Protein AF-A0A6H1JHC6-F1 (afdb_monomer_lite)

Radius of gyration: 14.27 Å; chains: 1; bounding box: 26×33×39 Å

Foldseek 3Di:
DPLCVLVVVPDDDDDDDPPQKDWDADPVGDTQDIDGVVPSVVVQVSCCVPVNHGNVPPPDDPDDDPDD

pLDDT: mean 77.07, std 13.29, range [44.81, 90.06]

Secondary structure (DSSP, 8-state):
-GGGGGGTTT----PPBTTTEEEEE-TTS-EEEEEETT-HHHHHHHHHHHH-S-GGGS-S--------

Sequence (68 aa):
MAAAADWADRIDQGPAVDGGEALLVRPDGHVCRAGRDDDADGLRAALARWFGPSRSRLPDGGAPGRLR

Structure (mmCIF, N/CA/C/O backbone):
data_AF-A0A6H1JHC6-F1
#
_entry.id   AF-A0A6H1JHC6-F1
#
loop_
_atom_site.group_PDB
_atom_site.id
_atom_site.type_symbol
_atom_site.label_atom_id
_atom_site.label_alt_id
_atom_site.label_comp_id
_atom_site.label_asym_id
_atom_site.label_entity_id
_atom_site.label_seq_id
_atom_site.pdbx_PDB_ins_code
_atom_site.Cartn_x
_atom_site.Cartn_y
_atom_site.Cartn_z
_atom_site.occupancy
_atom_site.B_iso_or_equiv
_atom_site.auth_seq_id
_atom_site.auth_comp_id
_atom_site.auth_asym_id
_atom_site.auth_atom_id
_atom_site.pdbx_PDB_model_num
ATOM 1 N N . MET A 1 1 ? 9.182 -6.736 -1.242 1.00 53.16 1 MET A N 1
ATOM 2 C CA . MET A 1 1 ? 8.310 -7.249 -0.139 1.00 53.16 1 MET A CA 1
ATOM 3 C C . MET A 1 1 ? 8.329 -6.547 1.244 1.00 53.16 1 MET A C 1
ATOM 5 O O . MET A 1 1 ? 7.243 -6.287 1.746 1.00 53.16 1 MET A O 1
ATOM 9 N N . ALA A 1 2 ? 9.455 -6.226 1.906 1.00 62.53 2 ALA A N 1
ATOM 10 C CA . ALA A 1 2 ? 9.425 -5.712 3.302 1.00 62.53 2 ALA A CA 1
ATOM 11 C C . ALA A 1 2 ? 8.879 -4.273 3.481 1.00 62.53 2 ALA A C 1
ATOM 13 O O . ALA A 1 2 ? 8.400 -3.912 4.549 1.00 62.53 2 ALA A O 1
ATOM 14 N N . ALA A 1 3 ? 8.943 -3.437 2.441 1.00 73.00 3 ALA A N 1
ATOM 15 C CA . ALA A 1 3 ? 8.618 -2.012 2.538 1.00 73.00 3 ALA A CA 1
ATOM 16 C C . ALA A 1 3 ? 7.134 -1.711 2.806 1.00 73.00 3 ALA A C 1
ATOM 18 O O . ALA A 1 3 ? 6.821 -0.746 3.491 1.00 73.00 3 ALA A O 1
ATOM 19 N N . ALA A 1 4 ? 6.224 -2.520 2.266 1.00 78.69 4 ALA A N 1
ATOM 20 C CA . ALA A 1 4 ? 4.786 -2.302 2.406 1.00 78.69 4 ALA A CA 1
ATOM 21 C C . ALA A 1 4 ? 4.237 -2.743 3.778 1.00 78.69 4 ALA A C 1
ATOM 23 O O . ALA A 1 4 ? 3.148 -2.318 4.155 1.00 78.69 4 ALA A O 1
ATOM 24 N N . ALA A 1 5 ? 5.010 -3.509 4.559 1.00 83.44 5 ALA A N 1
ATOM 25 C CA . ALA A 1 5 ? 4.623 -3.931 5.906 1.00 83.44 5 ALA A CA 1
ATOM 26 C C . ALA A 1 5 ? 4.375 -2.739 6.850 1.00 83.44 5 ALA A C 1
ATOM 28 O O . ALA A 1 5 ? 3.489 -2.790 7.699 1.00 83.44 5 ALA A O 1
ATOM 29 N N . ASP A 1 6 ? 5.086 -1.626 6.651 1.00 86.69 6 ASP A N 1
ATOM 30 C CA . ASP A 1 6 ? 4.920 -0.407 7.452 1.00 86.69 6 ASP A CA 1
ATOM 31 C C . ASP A 1 6 ? 3.596 0.347 7.199 1.00 86.69 6 ASP A C 1
ATOM 33 O O . ASP A 1 6 ? 3.303 1.319 7.902 1.00 86.69 6 ASP A O 1
ATOM 37 N N . TRP A 1 7 ? 2.824 -0.080 6.194 1.00 88.50 7 TRP A 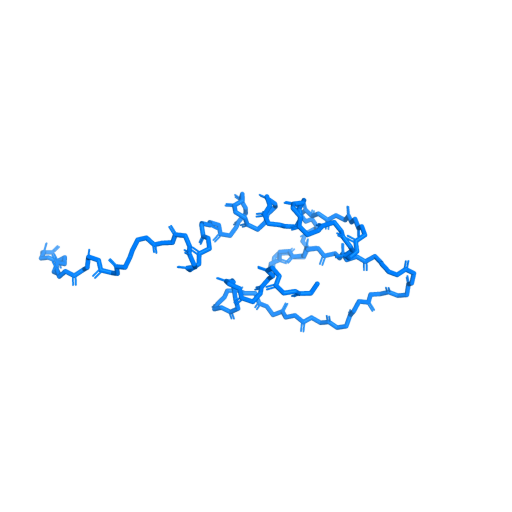N 1
ATOM 38 C CA . TRP A 1 7 ? 1.497 0.435 5.836 1.00 88.50 7 TRP A CA 1
ATOM 39 C C . TRP A 1 7 ? 0.398 -0.629 5.964 1.00 88.50 7 TRP A C 1
ATOM 41 O O . TRP A 1 7 ? -0.733 -0.386 5.542 1.00 88.50 7 TRP A O 1
ATOM 51 N N . ALA A 1 8 ? 0.699 -1.795 6.547 1.00 86.94 8 ALA A N 1
ATOM 52 C CA . ALA A 1 8 ? -0.234 -2.919 6.655 1.00 86.94 8 ALA A CA 1
ATOM 53 C C . ALA A 1 8 ? -1.532 -2.594 7.428 1.00 86.94 8 ALA A C 1
ATOM 55 O O . ALA A 1 8 ? -2.486 -3.357 7.361 1.00 86.94 8 ALA A O 1
ATOM 56 N N . ASP A 1 9 ? -1.609 -1.463 8.145 1.00 86.62 9 ASP A N 1
ATOM 57 C CA . ASP A 1 9 ? -2.858 -0.964 8.740 1.00 86.62 9 ASP A CA 1
ATOM 58 C C . ASP A 1 9 ? -3.846 -0.367 7.719 1.00 86.62 9 ASP A C 1
ATOM 60 O O . ASP A 1 9 ? -5.003 -0.131 8.063 1.00 86.62 9 ASP A O 1
ATOM 64 N N . ARG A 1 10 ? -3.403 -0.084 6.487 1.00 85.88 10 ARG A N 1
ATOM 65 C CA . ARG A 1 10 ? -4.189 0.631 5.457 1.00 85.88 10 ARG A CA 1
ATOM 66 C C . ARG A 1 10 ? -4.219 -0.061 4.106 1.00 85.88 10 ARG A C 1
ATOM 68 O O . ARG A 1 10 ? -5.046 0.307 3.274 1.00 85.88 10 ARG A O 1
ATOM 75 N N . ILE A 1 11 ? -3.288 -0.977 3.859 1.00 87.25 11 ILE A N 1
ATOM 76 C CA . ILE A 1 11 ? -3.188 -1.714 2.604 1.00 87.25 11 ILE A CA 1
ATOM 77 C C . ILE A 1 11 ? -3.174 -3.212 2.877 1.00 87.25 11 ILE A C 1
ATOM 79 O O . ILE A 1 11 ? -2.528 -3.671 3.817 1.00 87.25 11 ILE A O 1
ATOM 83 N N . ASP A 1 12 ? -3.826 -3.959 1.997 1.00 86.94 12 ASP A N 1
ATOM 84 C CA . ASP A 1 12 ? -3.698 -5.408 1.930 1.00 86.94 12 ASP A CA 1
ATOM 85 C C . ASP A 1 12 ? -2.650 -5.785 0.881 1.00 86.94 12 ASP A C 1
ATOM 87 O O . ASP A 1 12 ? -2.535 -5.152 -0.174 1.00 86.94 12 ASP A O 1
ATOM 91 N N . GLN A 1 13 ? -1.869 -6.825 1.170 1.00 84.56 13 GLN A N 1
ATOM 92 C CA . GLN A 1 13 ? -0.879 -7.364 0.242 1.00 84.56 13 GLN A CA 1
ATOM 93 C C . GLN A 1 13 ? -1.428 -8.628 -0.421 1.00 84.56 13 GLN A C 1
ATOM 95 O O . GLN A 1 13 ? -1.819 -9.575 0.259 1.00 84.56 13 GLN A O 1
ATOM 100 N N . GLY A 1 14 ? -1.435 -8.641 -1.752 1.00 82.25 14 GLY A N 1
ATOM 101 C CA . GLY A 1 14 ? -1.759 -9.816 -2.557 1.00 82.25 14 GLY A CA 1
ATOM 102 C C . GLY A 1 14 ? -0.512 -10.448 -3.183 1.00 82.25 14 GLY A C 1
ATOM 103 O O . GLY A 1 14 ? 0.570 -9.856 -3.129 1.00 82.25 14 GLY A O 1
ATOM 104 N N . PRO A 1 15 ? -0.646 -11.639 -3.791 1.00 75.75 15 PRO A N 1
ATOM 105 C CA . PRO A 1 15 ? 0.426 -12.218 -4.592 1.00 75.75 15 PRO A CA 1
ATOM 106 C C . PRO A 1 15 ? 0.807 -11.269 -5.737 1.00 75.75 15 PRO A C 1
ATOM 108 O O . PRO A 1 15 ? -0.063 -10.629 -6.333 1.00 75.75 15 PRO A O 1
ATOM 111 N N . ALA A 1 16 ? 2.105 -11.177 -6.037 1.00 70.19 16 ALA A N 1
ATOM 112 C CA . ALA A 1 16 ? 2.570 -10.469 -7.224 1.00 70.19 16 ALA A CA 1
ATOM 113 C C . ALA A 1 16 ? 1.983 -11.129 -8.480 1.00 70.19 16 ALA A C 1
ATOM 115 O O . ALA A 1 16 ? 1.816 -12.350 -8.525 1.00 70.19 16 ALA A O 1
ATOM 116 N N . VAL A 1 17 ? 1.670 -10.317 -9.488 1.00 68.12 17 VAL A N 1
ATOM 117 C CA . VAL A 1 17 ? 1.293 -10.841 -10.802 1.00 68.12 17 VAL A CA 1
ATOM 118 C C . VAL A 1 17 ? 2.549 -11.361 -11.511 1.00 68.12 17 VAL A C 1
ATOM 120 O O . VAL A 1 17 ? 3.664 -10.915 -11.218 1.00 68.12 17 VAL A O 1
ATOM 123 N N . ASP A 1 18 ? 2.379 -12.351 -12.388 1.00 65.62 18 ASP A N 1
ATOM 124 C CA . ASP A 1 18 ? 3.485 -13.015 -13.083 1.00 65.62 18 ASP A CA 1
ATOM 125 C C . ASP A 1 18 ? 4.455 -12.005 -13.720 1.00 65.62 18 ASP A C 1
ATOM 127 O O . ASP A 1 18 ? 4.032 -11.009 -14.297 1.00 65.62 18 ASP A O 1
ATOM 131 N N . GLY A 1 19 ? 5.763 -12.273 -13.629 1.00 69.12 19 GLY A N 1
ATOM 132 C CA . GLY A 1 19 ? 6.809 -11.420 -14.216 1.00 69.12 19 GLY A CA 1
ATOM 133 C C . GLY A 1 19 ? 7.559 -10.512 -13.233 1.00 69.12 19 GLY A C 1
ATOM 134 O O . GLY A 1 19 ? 8.482 -9.812 -13.644 1.00 69.12 19 GLY A O 1
ATOM 135 N N . GLY A 1 20 ? 7.230 -10.556 -11.935 1.00 69.50 20 GLY A N 1
ATOM 136 C CA . GLY A 1 20 ? 7.919 -9.760 -10.906 1.00 69.50 20 GLY A CA 1
ATOM 137 C C . GLY A 1 20 ? 7.449 -8.307 -10.852 1.00 69.50 20 GLY A C 1
ATOM 138 O O . GLY A 1 20 ? 8.160 -7.436 -10.353 1.00 69.50 20 GLY A O 1
ATOM 139 N N . GLU A 1 21 ? 6.256 -8.040 -11.376 1.00 80.44 21 GLU A N 1
ATOM 140 C CA . GLU A 1 21 ? 5.635 -6.724 -11.392 1.00 80.44 21 GLU A CA 1
ATOM 141 C C . GLU A 1 21 ? 4.688 -6.571 -10.194 1.00 80.44 21 GLU A C 1
ATOM 143 O O . GLU A 1 21 ? 3.870 -7.436 -9.878 1.00 80.44 21 GLU A O 1
ATOM 148 N N . ALA A 1 22 ? 4.809 -5.437 -9.511 1.00 83.69 22 ALA A N 1
ATOM 149 C CA . ALA A 1 22 ? 3.988 -5.036 -8.387 1.00 83.69 22 ALA A CA 1
ATOM 150 C C . ALA A 1 22 ? 3.091 -3.857 -8.790 1.00 83.69 22 ALA A C 1
ATOM 152 O O . ALA A 1 22 ? 3.547 -2.827 -9.305 1.00 83.69 22 ALA A O 1
ATOM 153 N N . LEU A 1 23 ? 1.795 -4.003 -8.512 1.00 85.88 23 LEU A N 1
ATOM 154 C CA . LEU A 1 23 ? 0.785 -2.972 -8.725 1.00 85.88 23 LEU A CA 1
ATOM 155 C C . LEU A 1 23 ? 0.296 -2.442 -7.381 1.00 85.88 23 LEU A C 1
ATOM 157 O O . LEU A 1 23 ? -0.035 -3.208 -6.478 1.00 85.88 23 LEU A O 1
ATOM 161 N N . LEU A 1 24 ? 0.208 -1.120 -7.268 1.00 86.62 24 LEU A N 1
ATOM 162 C CA . LEU A 1 24 ? -0.444 -0.456 -6.146 1.00 86.62 24 LEU A CA 1
ATOM 163 C C . LEU A 1 24 ? -1.793 0.074 -6.619 1.00 86.62 24 LEU A C 1
ATOM 165 O O . LEU A 1 24 ? -1.843 1.008 -7.422 1.00 86.62 24 LEU A O 1
ATOM 169 N N . VAL A 1 25 ? -2.871 -0.514 -6.109 1.00 87.06 25 VAL A N 1
ATOM 170 C CA . VAL A 1 25 ? -4.245 -0.175 -6.486 1.00 87.06 25 VAL A CA 1
ATOM 171 C C . VAL A 1 25 ? -4.930 0.535 -5.325 1.00 87.06 25 VAL A C 1
ATOM 173 O O . VAL A 1 25 ? -4.759 0.176 -4.161 1.00 87.06 25 VAL A O 1
ATOM 176 N N . ARG A 1 26 ? -5.684 1.585 -5.638 1.00 83.38 26 ARG A N 1
ATOM 177 C CA . ARG A 1 26 ? -6.515 2.310 -4.678 1.00 83.38 26 ARG A CA 1
ATOM 178 C C . ARG A 1 26 ? -7.837 1.579 -4.449 1.00 83.38 26 ARG A C 1
ATOM 180 O O . ARG A 1 26 ? -8.300 0.856 -5.327 1.00 83.38 26 ARG A O 1
ATOM 187 N N . PRO A 1 27 ? -8.516 1.845 -3.3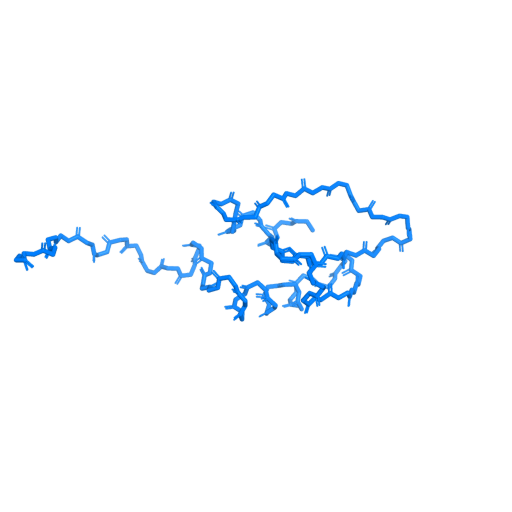24 1.00 82.44 27 PRO A N 1
ATOM 188 C CA . PRO A 1 27 ? -9.850 1.298 -3.074 1.00 82.44 27 PRO A CA 1
ATOM 189 C C . PRO A 1 27 ? -10.906 1.717 -4.117 1.00 82.44 27 PRO A C 1
ATOM 191 O O . PRO A 1 27 ? -11.935 1.062 -4.221 1.00 82.44 27 PRO A O 1
ATOM 194 N N . ASP A 1 28 ? -10.662 2.767 -4.913 1.00 85.88 28 ASP A N 1
ATOM 195 C CA . ASP A 1 28 ? -11.509 3.170 -6.050 1.00 85.88 28 ASP A CA 1
ATOM 196 C C . ASP A 1 28 ? -11.180 2.421 -7.360 1.00 85.88 28 ASP A C 1
ATOM 198 O O . ASP A 1 28 ? -11.693 2.774 -8.421 1.00 85.88 28 ASP A O 1
ATOM 202 N N . GLY A 1 29 ? -10.299 1.419 -7.307 1.00 83.44 29 GLY A N 1
ATOM 203 C CA . GLY A 1 29 ? -9.881 0.608 -8.450 1.00 83.44 29 GLY A CA 1
ATOM 204 C C . GLY A 1 29 ? -8.806 1.241 -9.338 1.00 83.44 29 GLY A C 1
ATOM 205 O O . GLY A 1 29 ? -8.422 0.634 -10.335 1.00 83.44 29 GLY A O 1
ATOM 206 N N . HIS A 1 30 ? -8.288 2.430 -9.008 1.00 87.12 30 HIS A N 1
ATOM 207 C CA . HIS A 1 30 ? -7.270 3.089 -9.832 1.00 87.12 30 HIS A CA 1
ATOM 208 C C . HIS A 1 30 ? -5.841 2.677 -9.459 1.00 87.12 30 HIS A C 1
ATOM 210 O O . HIS A 1 30 ? -5.488 2.571 -8.284 1.00 87.12 30 HIS A O 1
ATOM 216 N N . VAL A 1 31 ? -4.985 2.509 -10.471 1.00 85.75 31 VAL A N 1
ATOM 217 C CA . VAL A 1 31 ? -3.561 2.188 -10.291 1.00 85.75 31 VAL A CA 1
ATOM 218 C C . VAL A 1 31 ? -2.776 3.451 -9.927 1.00 85.75 31 VAL A C 1
ATOM 220 O O . VAL A 1 31 ? -2.688 4.395 -10.707 1.00 85.75 31 VAL A O 1
ATOM 223 N N . CYS A 1 32 ? -2.168 3.453 -8.742 1.00 86.38 32 CYS A N 1
ATOM 224 C CA . CYS A 1 32 ? -1.271 4.510 -8.264 1.00 86.38 32 CYS A CA 1
ATOM 225 C C . CYS A 1 32 ? 0.169 4.351 -8.745 1.00 86.38 32 CYS A C 1
ATOM 227 O O . CYS A 1 32 ? 0.905 5.334 -8.849 1.00 86.38 32 CYS A O 1
ATOM 229 N N . ARG A 1 33 ? 0.595 3.100 -8.927 1.00 84.88 33 ARG A N 1
ATOM 230 C CA . ARG A 1 33 ? 1.941 2.716 -9.348 1.00 84.88 33 ARG A CA 1
ATOM 231 C C . ARG A 1 33 ? 1.891 1.343 -10.005 1.00 84.88 33 ARG A C 1
ATOM 233 O O . ARG A 1 33 ? 1.217 0.448 -9.502 1.00 84.88 33 ARG A O 1
ATOM 240 N N . ALA A 1 34 ? 2.686 1.199 -11.057 1.00 86.56 34 ALA A N 1
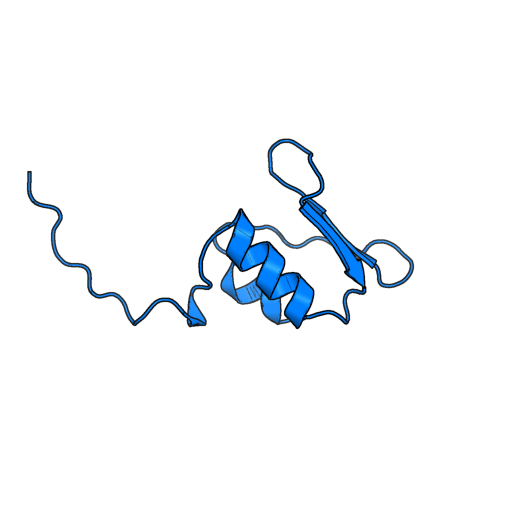ATOM 241 C CA . ALA A 1 34 ? 3.102 -0.068 -11.636 1.00 86.56 34 ALA A CA 1
ATOM 242 C C . ALA A 1 34 ? 4.632 -0.062 -11.757 1.00 86.56 34 ALA A C 1
ATOM 244 O O . ALA A 1 34 ? 5.209 0.953 -12.152 1.00 86.56 34 ALA A O 1
ATOM 245 N N . GLY A 1 35 ? 5.292 -1.146 -11.364 1.00 83.75 35 GLY A N 1
ATOM 246 C CA . GLY A 1 35 ? 6.748 -1.276 -11.427 1.00 83.75 35 GLY A CA 1
ATOM 247 C C . GLY A 1 35 ? 7.202 -2.657 -10.972 1.00 83.75 35 GLY A C 1
ATOM 248 O O . GLY A 1 35 ? 6.369 -3.493 -10.650 1.00 83.75 35 GLY A O 1
ATOM 249 N N . ARG A 1 36 ? 8.511 -2.908 -10.933 1.00 80.88 36 ARG A N 1
ATOM 250 C CA . ARG A 1 36 ? 9.051 -4.184 -10.435 1.00 80.88 36 ARG A CA 1
ATOM 251 C C . ARG A 1 36 ? 8.928 -4.296 -8.911 1.00 80.88 36 ARG A C 1
ATOM 253 O O . ARG A 1 36 ? 9.030 -3.282 -8.224 1.00 80.88 36 ARG A O 1
ATOM 260 N N . ASP A 1 37 ? 8.759 -5.508 -8.379 1.00 76.69 37 ASP A N 1
ATOM 261 C CA . ASP A 1 37 ? 8.721 -5.755 -6.922 1.00 76.69 37 ASP A CA 1
ATOM 262 C C . ASP A 1 37 ? 10.059 -5.427 -6.236 1.00 76.69 37 ASP A C 1
ATOM 264 O O . ASP A 1 37 ? 10.082 -5.031 -5.066 1.00 76.69 37 ASP A O 1
ATOM 268 N N . ASP A 1 38 ? 11.173 -5.526 -6.971 1.00 79.56 38 ASP A N 1
ATOM 269 C CA . ASP A 1 38 ? 12.505 -5.154 -6.485 1.00 79.56 38 ASP A CA 1
ATOM 270 C C . ASP A 1 38 ? 12.702 -3.635 -6.287 1.00 79.56 38 ASP A C 1
ATOM 272 O O . ASP A 1 38 ? 13.591 -3.236 -5.529 1.00 79.56 38 ASP A O 1
ATOM 276 N N . ASP A 1 39 ? 11.838 -2.777 -6.852 1.00 84.00 39 ASP A N 1
ATOM 277 C CA . ASP A 1 39 ? 11.880 -1.313 -6.678 1.00 84.00 39 ASP A CA 1
ATOM 278 C C . ASP A 1 39 ? 11.244 -0.869 -5.344 1.00 84.00 39 ASP A C 1
ATOM 280 O O . ASP A 1 39 ? 10.201 -0.203 -5.279 1.00 84.00 39 ASP A O 1
ATOM 284 N N . ALA A 1 40 ? 11.884 -1.253 -4.237 1.00 83.62 40 ALA A N 1
ATOM 285 C CA . ALA A 1 40 ? 11.398 -0.970 -2.888 1.00 83.62 40 ALA A CA 1
ATOM 286 C C . ALA A 1 40 ? 11.288 0.538 -2.593 1.00 83.62 40 ALA A C 1
ATOM 288 O O . ALA A 1 40 ? 10.354 0.964 -1.909 1.00 83.62 40 ALA A O 1
ATOM 289 N N . ASP A 1 41 ? 12.214 1.355 -3.096 1.00 85.75 41 ASP A N 1
ATOM 290 C CA . ASP A 1 41 ? 12.205 2.804 -2.877 1.00 85.75 41 ASP A CA 1
ATOM 291 C C . ASP A 1 41 ? 11.095 3.497 -3.658 1.00 85.75 41 ASP A C 1
ATOM 293 O O . ASP A 1 41 ? 10.378 4.338 -3.103 1.00 85.75 41 ASP A O 1
ATOM 297 N N . GLY A 1 42 ? 10.870 3.092 -4.909 1.00 85.44 42 GLY A N 1
ATOM 298 C CA . GLY A 1 42 ? 9.725 3.576 -5.657 1.00 85.44 42 GLY A CA 1
ATOM 299 C C . GLY A 1 42 ? 8.401 3.193 -4.995 1.00 85.44 42 GLY A C 1
ATOM 300 O O . GLY A 1 42 ? 7.504 4.041 -4.881 1.00 85.44 42 GLY A O 1
ATOM 301 N N . LEU A 1 43 ? 8.279 1.956 -4.506 1.00 85.75 43 LEU A N 1
ATOM 302 C CA . LEU A 1 43 ? 7.102 1.515 -3.758 1.00 85.75 43 LEU A CA 1
ATOM 303 C C . LEU A 1 43 ? 6.871 2.384 -2.512 1.00 85.75 43 LEU A C 1
ATOM 305 O O . LEU A 1 43 ? 5.771 2.913 -2.347 1.00 85.75 43 LEU A O 1
ATOM 309 N N . ARG A 1 44 ? 7.901 2.620 -1.684 1.00 87.19 44 ARG A N 1
ATOM 310 C CA . ARG A 1 44 ? 7.799 3.504 -0.504 1.00 87.19 44 ARG A CA 1
ATOM 311 C C . ARG A 1 44 ? 7.386 4.921 -0.875 1.00 87.19 44 ARG A C 1
ATOM 313 O O . ARG A 1 44 ? 6.556 5.505 -0.185 1.00 87.19 44 ARG A O 1
ATOM 320 N N . ALA A 1 45 ? 7.935 5.480 -1.953 1.00 87.94 45 ALA A N 1
ATOM 321 C CA . ALA A 1 45 ? 7.589 6.826 -2.400 1.00 87.94 45 ALA A CA 1
ATOM 322 C C . ALA A 1 45 ? 6.114 6.931 -2.823 1.00 87.94 45 ALA A C 1
ATOM 324 O O . ALA A 1 45 ? 5.440 7.905 -2.484 1.00 87.94 45 ALA A O 1
ATOM 325 N N . ALA A 1 46 ? 5.588 5.920 -3.522 1.00 88.56 46 ALA A N 1
ATOM 326 C CA . ALA A 1 46 ? 4.172 5.875 -3.880 1.00 88.56 46 ALA A CA 1
ATOM 327 C C . ALA A 1 46 ? 3.275 5.674 -2.651 1.00 88.56 46 ALA A C 1
ATOM 329 O O . ALA A 1 46 ? 2.283 6.388 -2.509 1.00 88.56 46 ALA A O 1
ATOM 330 N N . LEU A 1 47 ? 3.642 4.772 -1.737 1.00 89.12 47 LEU A N 1
ATOM 331 C CA . LEU A 1 47 ? 2.908 4.564 -0.488 1.00 89.12 47 LEU A CA 1
ATOM 332 C C . LEU A 1 47 ? 2.866 5.841 0.356 1.00 89.12 47 LEU A C 1
ATOM 334 O O . LEU A 1 47 ? 1.791 6.268 0.765 1.00 89.12 47 LEU A O 1
ATOM 338 N N . ALA A 1 48 ? 4.001 6.523 0.513 1.00 90.06 48 ALA A N 1
ATOM 339 C CA . ALA A 1 48 ? 4.078 7.793 1.225 1.00 90.06 48 ALA A CA 1
ATOM 340 C C . ALA A 1 48 ? 3.209 8.889 0.590 1.00 90.06 48 ALA A C 1
ATOM 342 O O . ALA A 1 48 ? 2.564 9.660 1.300 1.00 90.06 48 ALA A O 1
ATOM 343 N N . ARG A 1 49 ? 3.178 8.954 -0.747 1.00 88.56 49 ARG A N 1
ATOM 344 C CA . ARG A 1 49 ? 2.411 9.956 -1.499 1.00 88.56 49 ARG A CA 1
ATOM 345 C C . ARG A 1 49 ? 0.901 9.747 -1.398 1.00 88.56 49 ARG A C 1
ATOM 347 O O . ARG A 1 49 ? 0.174 10.726 -1.274 1.00 88.56 49 ARG A O 1
ATOM 354 N N . TRP A 1 50 ? 0.438 8.503 -1.499 1.00 88.38 50 TRP A N 1
ATOM 355 C CA . TRP A 1 50 ? -0.991 8.189 -1.610 1.00 88.38 50 TRP A CA 1
ATOM 356 C C . TRP A 1 50 ? -1.632 7.771 -0.285 1.00 88.38 50 TRP A C 1
ATOM 358 O O . TRP A 1 50 ? -2.797 8.078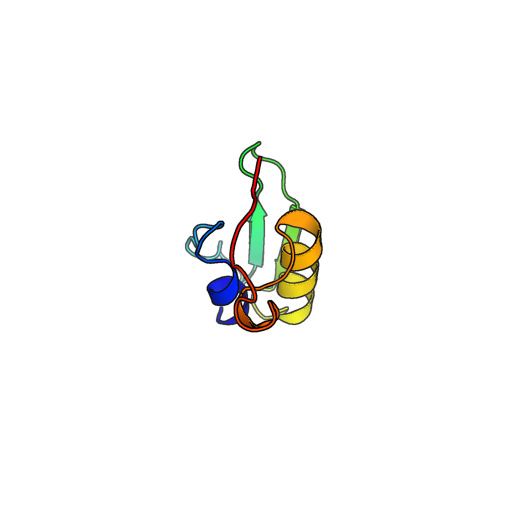 -0.054 1.00 88.38 50 TRP A O 1
ATOM 368 N N . PHE A 1 51 ? -0.877 7.106 0.590 1.00 86.31 51 PHE A N 1
ATOM 369 C CA . PHE A 1 51 ? -1.357 6.554 1.862 1.00 86.31 51 PHE A CA 1
ATOM 370 C C . PHE A 1 51 ? -0.746 7.247 3.090 1.00 86.31 51 PHE A C 1
ATOM 372 O O . PHE A 1 51 ? -1.093 6.902 4.220 1.00 86.31 51 PHE A O 1
ATOM 379 N N . GLY A 1 52 ? 0.118 8.250 2.894 1.00 86.88 52 GLY A N 1
ATOM 380 C CA . GLY A 1 52 ? 0.756 9.021 3.965 1.00 86.88 52 GLY A CA 1
ATOM 381 C C . GLY A 1 52 ? 2.015 8.354 4.541 1.00 86.88 52 GLY A C 1
ATOM 382 O O . GLY A 1 52 ? 2.434 7.308 4.054 1.00 86.88 52 GLY A O 1
ATOM 383 N N . PRO A 1 53 ? 2.660 8.947 5.563 1.00 87.50 53 PRO A N 1
ATOM 384 C CA . PRO A 1 53 ? 3.927 8.449 6.107 1.00 87.50 53 PRO A CA 1
ATOM 385 C C . PRO A 1 53 ? 3.807 7.027 6.676 1.00 87.50 53 PRO A C 1
ATOM 387 O O . PRO A 1 53 ? 2.761 6.668 7.220 1.00 87.50 53 PRO A O 1
ATOM 390 N N . SER A 1 54 ? 4.890 6.244 6.577 1.00 85.62 54 SER A N 1
ATOM 391 C CA . SER A 1 54 ? 4.982 4.916 7.195 1.00 85.62 54 SER A CA 1
ATOM 392 C C . SER A 1 54 ? 4.856 4.998 8.707 1.00 85.62 54 SER A C 1
ATOM 394 O O . SER A 1 54 ? 5.288 5.976 9.322 1.00 85.62 54 SER A O 1
ATOM 396 N N . ARG A 1 55 ? 4.376 3.918 9.331 1.00 81.62 55 ARG A N 1
ATOM 397 C CA . ARG A 1 55 ? 4.430 3.780 10.793 1.00 81.62 55 ARG A CA 1
ATOM 398 C C . ARG A 1 55 ? 5.845 3.856 11.349 1.00 81.62 55 ARG A C 1
ATOM 400 O O . ARG A 1 55 ? 6.046 4.510 12.359 1.00 81.62 55 ARG A O 1
ATOM 407 N N . SER A 1 56 ? 6.818 3.268 10.661 1.00 74.81 56 SER A N 1
ATOM 408 C CA . SER A 1 56 ? 8.237 3.335 11.033 1.00 74.81 56 SER A CA 1
ATOM 409 C C . SER A 1 56 ? 8.830 4.750 10.978 1.00 74.81 56 SER A C 1
ATOM 411 O O . SER A 1 56 ? 9.858 5.009 11.597 1.00 74.81 56 SER A O 1
ATOM 413 N N . ARG A 1 57 ? 8.197 5.676 10.241 1.00 65.62 57 ARG A N 1
ATOM 414 C CA . ARG A 1 57 ? 8.609 7.085 10.124 1.00 65.62 57 ARG A CA 1
ATOM 415 C C . ARG A 1 57 ? 7.705 8.040 10.903 1.00 65.62 57 ARG A C 1
ATOM 417 O O . ARG A 1 57 ? 8.007 9.231 10.987 1.00 65.62 57 ARG A O 1
ATOM 424 N N . LEU A 1 58 ? 6.600 7.555 11.463 1.00 64.06 58 LEU A N 1
ATOM 425 C CA . LEU A 1 58 ? 5.840 8.325 12.434 1.00 64.06 58 LEU A CA 1
ATOM 426 C C . LEU A 1 58 ? 6.698 8.407 13.707 1.00 64.06 58 LEU A C 1
ATOM 428 O O . LEU A 1 58 ? 7.081 7.361 14.225 1.00 64.06 58 LEU A O 1
ATOM 432 N N . PRO A 1 59 ? 7.049 9.609 14.196 1.00 56.03 59 PRO A N 1
ATOM 433 C CA . PRO A 1 59 ? 7.727 9.727 15.481 1.00 56.03 59 PRO A CA 1
ATOM 434 C C . PRO A 1 59 ? 6.843 9.081 16.555 1.00 56.03 59 PRO A C 1
ATOM 436 O O . PRO A 1 59 ? 5.625 9.284 16.531 1.00 56.03 59 PRO A O 1
ATOM 439 N N . ASP A 1 60 ? 7.446 8.280 17.442 1.00 57.25 60 ASP A N 1
ATOM 440 C CA . ASP A 1 60 ? 6.761 7.566 18.524 1.00 57.25 60 ASP A CA 1
ATOM 441 C C . ASP A 1 60 ? 5.669 8.432 19.165 1.00 57.25 60 ASP A C 1
ATOM 443 O O . ASP A 1 60 ? 5.887 9.596 19.508 1.00 57.25 60 ASP A O 1
ATOM 447 N N . GLY A 1 61 ? 4.467 7.859 19.252 1.00 58.88 61 GLY A N 1
ATOM 448 C CA . GLY A 1 61 ? 3.205 8.551 19.485 1.00 58.88 61 GLY A CA 1
ATOM 449 C C . GLY A 1 61 ? 3.224 9.594 20.601 1.00 58.88 61 GLY A C 1
ATOM 450 O O . GLY A 1 61 ? 2.983 9.291 21.765 1.00 58.88 61 GLY A O 1
ATOM 451 N N . GLY A 1 62 ? 3.363 10.860 20.216 1.00 46.59 62 GLY A N 1
ATOM 452 C CA . GLY A 1 62 ? 2.929 12.000 21.011 1.00 46.59 62 GLY A CA 1
ATOM 453 C C . GLY A 1 62 ? 1.437 12.251 20.807 1.00 46.59 62 GLY A C 1
ATOM 454 O O . GLY A 1 62 ? 1.061 13.194 20.118 1.00 46.59 62 GLY A O 1
ATOM 455 N N . ALA A 1 63 ? 0.579 11.413 21.388 1.00 54.56 63 ALA A N 1
ATOM 456 C CA . ALA A 1 63 ? -0.825 11.756 21.592 1.00 54.56 63 ALA A CA 1
ATOM 457 C C . ALA A 1 63 ? -1.142 11.685 23.088 1.00 54.56 63 ALA A C 1
ATOM 459 O O . ALA A 1 63 ? -1.201 10.598 23.661 1.00 54.56 63 ALA A O 1
ATOM 460 N N . PRO A 1 64 ? -1.383 12.841 23.723 1.00 46.12 64 PRO A N 1
ATOM 461 C CA . PRO A 1 64 ? -2.575 12.904 24.559 1.00 46.12 64 PRO A CA 1
ATOM 462 C C . PRO A 1 64 ? -3.483 14.088 24.202 1.00 46.12 64 PRO A C 1
ATOM 464 O O . PRO A 1 64 ? -3.069 15.243 24.186 1.00 46.12 64 PRO A O 1
ATOM 467 N N . GLY A 1 65 ? -4.763 13.765 23.996 1.00 44.81 65 GLY A N 1
ATOM 468 C CA . GLY A 1 65 ? -5.887 14.671 24.218 1.00 44.81 65 GLY A CA 1
ATOM 469 C C . GLY A 1 65 ? -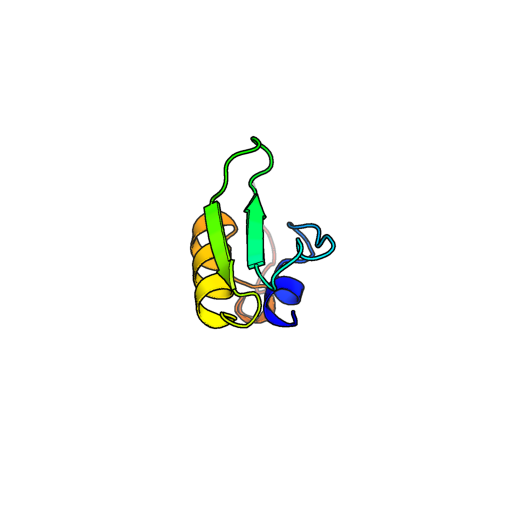6.192 15.656 23.095 1.00 44.81 65 GLY A C 1
ATOM 470 O O . GLY A 1 65 ? -5.746 16.800 23.118 1.00 44.81 65 GLY A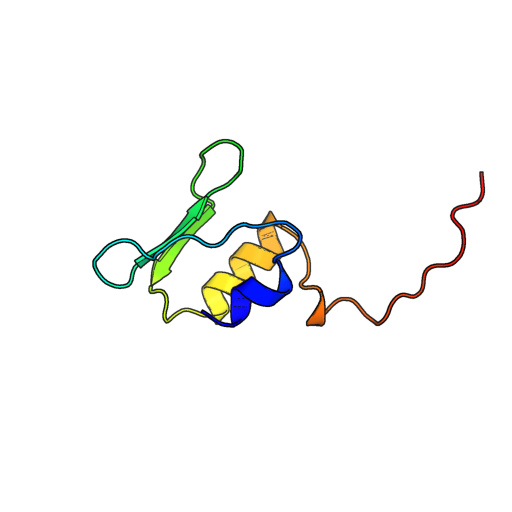 O 1
ATOM 471 N N . ARG A 1 66 ? -7.099 15.283 22.184 1.00 46.28 66 ARG A N 1
ATOM 472 C CA . ARG A 1 66 ? -7.914 16.304 21.518 1.00 46.28 66 ARG A CA 1
ATOM 473 C C . ARG A 1 66 ? -9.098 16.621 22.436 1.00 46.28 66 ARG A C 1
ATOM 475 O O . ARG A 1 66 ? -10.103 15.922 22.424 1.00 46.28 66 ARG A O 1
ATOM 482 N N . LEU A 1 67 ? -8.915 17.628 23.292 1.00 48.12 67 LEU A N 1
ATOM 483 C CA . LEU A 1 67 ? -9.997 18.297 24.012 1.00 48.12 67 LEU A CA 1
ATOM 484 C C . LEU A 1 67 ? -10.820 19.153 23.043 1.00 48.12 67 LEU A C 1
ATOM 486 O O . LEU A 1 67 ? -10.226 19.906 22.265 1.00 48.12 67 LEU A O 1
ATOM 490 N N . ARG A 1 68 ? -12.137 19.097 23.280 1.00 50.38 68 ARG A N 1
ATOM 491 C CA . ARG A 1 68 ? -13.286 19.879 22.786 1.00 50.38 68 ARG A CA 1
ATOM 492 C C . ARG A 1 68 ? -13.932 19.421 21.482 1.00 50.38 68 ARG A C 1
ATOM 494 O O . ARG A 1 68 ? -13.318 19.591 20.408 1.00 50.38 68 ARG A O 1
#